Protein AF-G8QUA9-F1 (afdb_monomer)

pLDDT: mean 89.74, std 6.33, range [54.75, 95.0]

Nearest PDB structures (foldseek):
  1ffv-assembly1_B  TM=2.924E-01  e=6.449E+00  Hydrogenophaga pseudoflava

Solvent-accessible surface area (backbone atoms only — not comparable to full-atom values): 3910 Å² total; per-residue (Å²): 111,46,48,28,29,30,40,65,62,56,45,103,85,59,38,21,40,32,32,37,72,86,38,87,86,50,70,56,79,90,38,38,44,80,74,45,75,29,82,45,60,64,59,44,47,56,56,46,47,76,78,34,93,40,64,41,29,27,71,84,70,22,46,98,42,36,78,130

Organism: Sphaerochaeta pleomorpha (strain ATCC BAA-1885 / DSM 22778 / Grapes) (NCBI:txid158190)

Mean predicted aligned error: 3.53 Å

Sequence (68 aa):
MDNYCVDRTARENGMHIVHICSCRERPDLEEQDHLGPFATCQEALAKARTLYPKVNGCIHCCKPCHRN

Foldseek 3Di:
DFWKKWFQDAPPVREIEIATPPDPPDDDPVRIDTQGDDPAVVVSVVSVCVVGVHYFYDCPHRVVGHDD

Secondary structure (DSSP, 8-state):
-EEEEEESS--TTS-EEEEETT-TT---GGGEEEEEEESSHHHHHHHHHHH-SSEEE-TTT-GGG---

Radius of gyration: 10.25 Å; Cα contacts (8 Å, |Δi|>4): 133; chains: 1; bounding box: 24×25×24 Å

Structure (mmCIF, N/CA/C/O backbone):
data_AF-G8QUA9-F1
#
_entry.id   AF-G8QUA9-F1
#
loop_
_atom_site.group_PDB
_atom_site.id
_atom_site.type_symbol
_atom_site.label_atom_id
_atom_site.label_alt_id
_atom_site.label_comp_id
_atom_site.label_asym_id
_atom_site.label_entity_id
_atom_site.label_seq_id
_atom_site.pdbx_PDB_ins_code
_atom_site.Cartn_x
_atom_site.Cartn_y
_atom_site.Cartn_z
_atom_site.occupancy
_atom_sit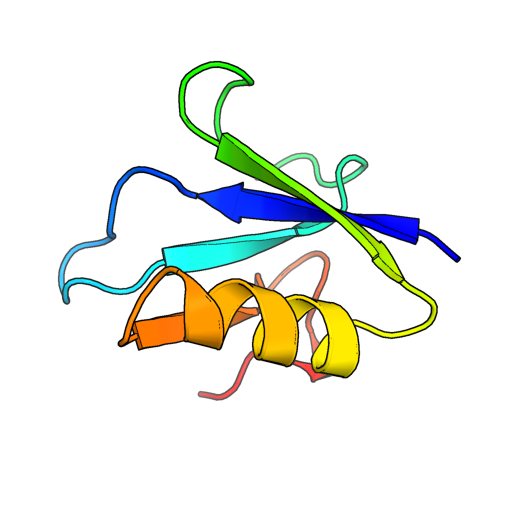e.B_iso_or_equiv
_atom_site.auth_seq_id
_atom_site.auth_comp_id
_atom_site.auth_asym_id
_atom_site.auth_atom_id
_atom_site.pdbx_PDB_model_num
ATOM 1 N N . MET A 1 1 ? 5.450 -11.770 -8.539 1.00 75.06 1 MET A N 1
ATOM 2 C CA . MET A 1 1 ? 4.292 -11.783 -7.626 1.00 75.06 1 MET A CA 1
ATOM 3 C C . MET A 1 1 ? 4.888 -11.685 -6.256 1.00 75.06 1 MET A C 1
ATOM 5 O O . MET A 1 1 ? 5.653 -12.563 -5.873 1.00 75.06 1 MET A O 1
ATOM 9 N N . ASP A 1 2 ? 4.599 -10.587 -5.588 1.00 89.06 2 ASP A N 1
ATOM 10 C CA . ASP A 1 2 ? 5.260 -10.195 -4.360 1.00 89.06 2 ASP A CA 1
ATOM 11 C C . ASP A 1 2 ? 4.200 -9.968 -3.295 1.00 89.06 2 ASP A C 1
ATOM 13 O O . ASP A 1 2 ? 3.080 -9.552 -3.597 1.00 89.06 2 ASP A O 1
ATOM 17 N N . ASN A 1 3 ? 4.534 -10.276 -2.046 1.00 93.38 3 ASN A N 1
ATOM 18 C CA . ASN A 1 3 ? 3.627 -10.016 -0.939 1.00 93.38 3 ASN A CA 1
ATOM 19 C C . ASN A 1 3 ? 3.695 -8.542 -0.570 1.00 93.38 3 ASN A C 1
ATOM 21 O O . ASN A 1 3 ? 4.771 -8.036 -0.249 1.00 93.38 3 ASN A O 1
ATOM 25 N N . TYR A 1 4 ? 2.541 -7.886 -0.562 1.00 94.94 4 TYR A N 1
ATOM 26 C CA . TYR A 1 4 ? 2.421 -6.500 -0.149 1.00 94.94 4 TYR A CA 1
ATOM 27 C C . TYR A 1 4 ? 1.737 -6.386 1.208 1.00 94.94 4 TYR A C 1
ATOM 29 O O . TYR A 1 4 ? 0.850 -7.164 1.572 1.00 94.94 4 TYR A O 1
ATOM 37 N N . CYS A 1 5 ? 2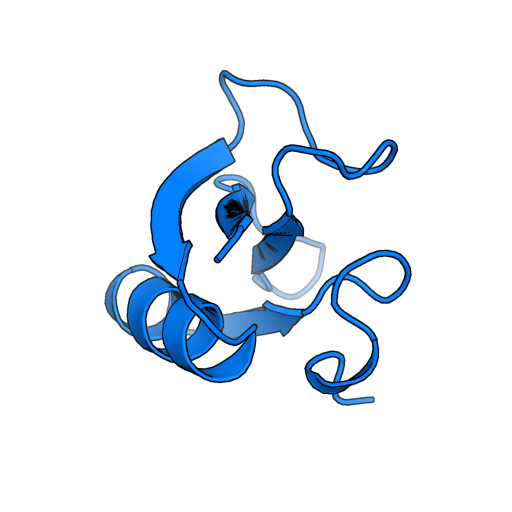.150 -5.369 1.943 1.00 94.69 5 CYS A N 1
ATOM 38 C CA . CYS A 1 5 ? 1.578 -4.943 3.204 1.00 94.69 5 CYS A CA 1
ATOM 39 C C . CYS A 1 5 ? 1.382 -3.427 3.182 1.00 94.69 5 CYS A C 1
ATOM 41 O O . CYS A 1 5 ? 1.994 -2.717 2.384 1.00 94.69 5 CYS A O 1
ATOM 43 N N . VAL A 1 6 ? 0.499 -2.932 4.034 1.00 94.69 6 VAL A N 1
ATOM 44 C CA . VAL A 1 6 ? 0.275 -1.503 4.241 1.00 94.69 6 VAL A CA 1
ATOM 45 C C . VAL A 1 6 ? 0.495 -1.174 5.705 1.00 94.69 6 VAL A C 1
ATOM 47 O O . VAL A 1 6 ? 0.112 -1.956 6.568 1.00 94.69 6 VAL A O 1
ATOM 50 N N . ASP A 1 7 ? 1.096 -0.028 5.989 1.00 93.44 7 ASP A N 1
ATOM 51 C CA . ASP A 1 7 ? 1.219 0.471 7.354 1.00 93.44 7 ASP A CA 1
ATOM 52 C C . ASP A 1 7 ? -0.179 0.647 7.956 1.00 93.44 7 ASP A C 1
ATOM 54 O O . ASP A 1 7 ? -1.034 1.321 7.377 1.00 93.44 7 ASP A O 1
ATOM 58 N N . ARG A 1 8 ? -0.414 0.073 9.133 1.00 92.19 8 ARG A N 1
ATOM 59 C CA . ARG A 1 8 ? -1.658 0.244 9.888 1.00 92.19 8 ARG A CA 1
ATOM 60 C C . ARG A 1 8 ? -1.719 1.617 10.548 1.00 92.19 8 ARG A C 1
ATOM 62 O O . ARG A 1 8 ? -2.792 2.213 10.643 1.00 92.19 8 ARG A O 1
ATOM 69 N N . THR A 1 9 ? -0.565 2.129 10.967 1.00 88.75 9 THR A N 1
ATOM 70 C CA . THR A 1 9 ? -0.412 3.464 11.546 1.00 88.75 9 THR A CA 1
ATOM 71 C C . THR A 1 9 ? -0.214 4.491 10.435 1.00 88.75 9 THR A C 1
ATOM 73 O O . THR A 1 9 ? 0.685 4.380 9.601 1.00 88.75 9 THR A O 1
ATOM 76 N N . 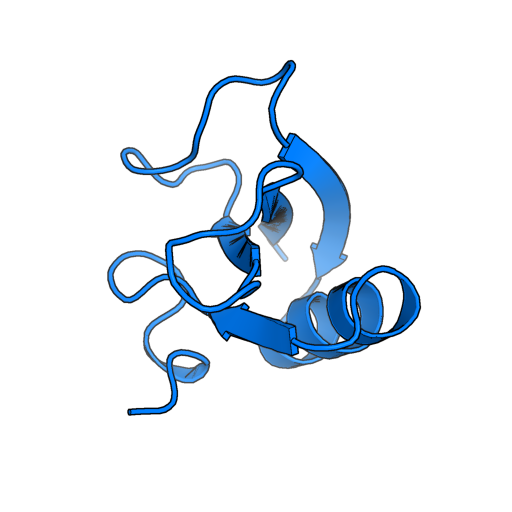ALA A 1 10 ? -1.062 5.516 10.419 1.00 87.94 10 ALA A N 1
ATOM 77 C CA . ALA A 1 10 ? -0.958 6.586 9.441 1.00 87.94 10 ALA A CA 1
ATOM 78 C C . ALA A 1 10 ? 0.220 7.526 9.762 1.00 87.94 10 ALA A C 1
ATOM 80 O O . ALA A 1 10 ? 0.470 7.852 10.921 1.00 87.94 10 ALA A O 1
ATOM 81 N N . ARG A 1 11 ? 0.921 8.008 8.731 1.00 83.50 11 ARG A N 1
ATOM 82 C CA . ARG A 1 11 ? 1.963 9.049 8.843 1.00 83.50 11 ARG A CA 1
ATOM 83 C C . ARG A 1 11 ? 1.336 10.427 9.113 1.00 83.50 11 ARG A C 1
ATOM 85 O O . ARG A 1 11 ? 0.114 10.553 9.113 1.00 83.50 11 ARG A O 1
ATOM 92 N N . GLU A 1 12 ? 2.157 11.472 9.263 1.00 76.62 12 GLU A N 1
ATOM 93 C CA . GLU A 1 12 ? 1.772 12.832 9.712 1.00 76.62 12 GLU A CA 1
ATOM 94 C C . GLU A 1 12 ? 0.547 13.463 9.006 1.00 76.62 12 GLU A C 1
ATOM 96 O O . GLU A 1 12 ? -0.127 14.305 9.586 1.00 76.62 12 GLU A O 1
ATOM 101 N N . ASN A 1 13 ? 0.183 13.012 7.798 1.00 81.31 13 ASN A N 1
A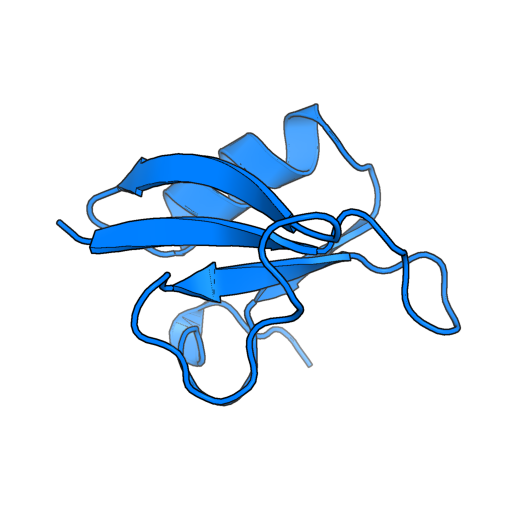TOM 102 C CA . ASN A 1 13 ? -0.970 13.510 7.029 1.00 81.31 13 ASN A CA 1
ATOM 103 C C . ASN A 1 13 ? -2.161 12.534 6.923 1.00 81.31 13 ASN A C 1
ATOM 105 O O . ASN A 1 13 ? -3.038 12.697 6.058 1.00 81.31 13 ASN A O 1
ATOM 109 N N . GLY A 1 14 ? -2.186 11.493 7.757 1.00 86.81 14 GLY A N 1
ATOM 110 C CA . GLY A 1 14 ? -3.155 10.402 7.653 1.00 86.81 14 GLY A C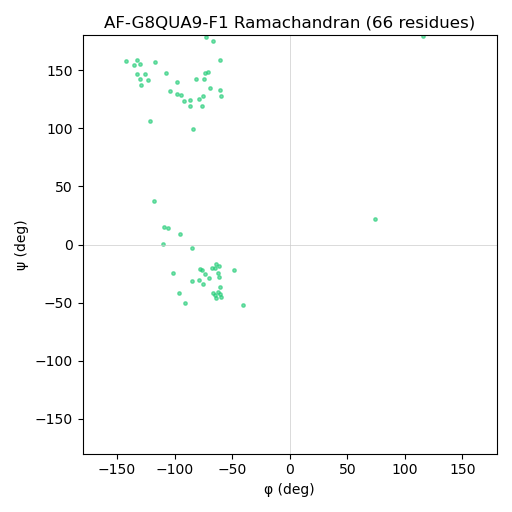A 1
ATOM 111 C C . GLY A 1 14 ? -2.865 9.458 6.479 1.00 86.81 14 GLY A C 1
ATOM 112 O O . GLY A 1 14 ? -3.779 8.820 5.970 1.00 86.81 14 GLY A O 1
ATOM 113 N N . MET A 1 15 ? -1.620 9.430 5.989 1.00 90.75 15 MET A N 1
ATOM 114 C CA . MET A 1 15 ? -1.208 8.639 4.826 1.00 90.75 15 MET A CA 1
ATOM 115 C C . MET A 1 15 ? -0.646 7.293 5.263 1.00 90.75 15 MET A C 1
ATOM 117 O O . MET A 1 15 ? 0.281 7.244 6.067 1.00 90.75 15 MET A O 1
ATOM 121 N N . HIS A 1 16 ? -1.159 6.220 4.678 1.00 93.94 16 HIS A N 1
ATOM 122 C CA . HIS A 1 16 ? -0.639 4.875 4.877 1.00 93.94 16 HIS A CA 1
ATOM 123 C C . HIS A 1 16 ? 0.296 4.501 3.728 1.00 93.94 16 HIS A C 1
ATOM 125 O O . HIS A 1 16 ? 0.030 4.824 2.565 1.00 93.94 16 HIS A O 1
ATOM 131 N N . ILE A 1 17 ? 1.404 3.838 4.042 1.00 93.00 17 ILE A N 1
ATOM 132 C CA . ILE A 1 17 ? 2.415 3.484 3.048 1.00 93.00 17 ILE A CA 1
ATOM 133 C C . ILE A 1 17 ? 2.302 2.002 2.718 1.00 93.00 17 ILE A C 1
ATOM 135 O O . ILE A 1 17 ? 2.200 1.163 3.602 1.00 93.00 17 ILE A O 1
ATOM 139 N N . VAL A 1 18 ? 2.293 1.675 1.429 1.00 94.75 18 VAL A N 1
ATOM 140 C CA . VAL A 1 18 ? 2.306 0.301 0.932 1.00 94.75 18 VAL A CA 1
ATOM 141 C C . VAL A 1 18 ? 3.746 -0.133 0.709 1.00 94.75 18 VAL A C 1
ATOM 143 O O . VAL A 1 18 ? 4.482 0.478 -0.075 1.00 94.75 18 VAL A O 1
ATOM 146 N N . HIS A 1 19 ? 4.123 -1.225 1.358 1.00 95.00 19 HIS A N 1
ATOM 147 C CA . HIS A 1 19 ? 5.435 -1.844 1.290 1.00 95.00 19 HIS A CA 1
ATOM 148 C C . HIS A 1 19 ? 5.342 -3.248 0.693 1.00 95.00 19 HIS A C 1
ATOM 150 O O . HIS A 1 19 ? 4.308 -3.911 0.739 1.00 95.00 19 HIS A O 1
ATOM 156 N N . ILE A 1 20 ? 6.455 -3.722 0.143 1.00 93.75 20 ILE A N 1
ATOM 157 C CA . ILE A 1 20 ? 6.650 -5.149 -0.111 1.00 93.75 20 ILE A CA 1
ATOM 158 C C . ILE A 1 20 ? 7.103 -5.785 1.208 1.00 93.75 20 ILE A C 1
ATOM 160 O O . ILE A 1 20 ? 7.902 -5.188 1.928 1.00 93.75 20 ILE A O 1
ATOM 164 N N . CYS A 1 21 ? 6.669 -7.002 1.530 1.00 89.62 21 CYS A N 1
ATOM 165 C CA . CYS A 1 21 ? 7.082 -7.691 2.757 1.00 89.62 21 CYS A CA 1
ATOM 166 C C . CYS A 1 21 ? 8.601 -7.946 2.836 1.00 89.62 21 CYS A C 1
ATOM 168 O O . CYS A 1 21 ? 9.124 -8.175 3.920 1.00 89.62 21 CYS A O 1
ATOM 170 N N . SER A 1 22 ? 9.321 -7.889 1.712 1.00 89.06 22 SER A N 1
ATOM 171 C CA . SER A 1 22 ? 10.789 -7.944 1.649 1.00 89.06 22 SER A CA 1
ATOM 172 C C . SER A 1 22 ? 11.472 -6.583 1.861 1.00 89.06 22 SER A C 1
ATOM 174 O O . SER A 1 22 ? 12.699 -6.501 1.877 1.00 89.06 22 SER A O 1
ATOM 176 N N . CYS A 1 23 ? 10.709 -5.497 2.016 1.00 90.94 23 CYS A N 1
ATOM 177 C CA . CYS A 1 23 ? 11.246 -4.166 2.265 1.00 90.94 23 CYS A CA 1
ATOM 178 C C . CYS A 1 23 ? 11.867 -4.081 3.662 1.00 90.94 23 CYS A C 1
ATOM 180 O O . CYS A 1 23 ? 11.262 -4.491 4.648 1.00 90.94 23 CYS A O 1
ATOM 182 N N . ARG A 1 24 ? 13.061 -3.490 3.748 1.00 88.31 24 ARG A N 1
ATOM 183 C CA . ARG A 1 24 ? 13.769 -3.257 5.015 1.00 88.31 24 ARG A CA 1
ATOM 184 C C . ARG A 1 24 ? 13.161 -2.128 5.853 1.00 88.31 24 ARG A C 1
ATOM 186 O O . ARG A 1 24 ? 13.315 -2.127 7.062 1.00 88.31 24 ARG A O 1
ATOM 193 N N . GLU A 1 25 ? 12.484 -1.197 5.192 1.00 86.44 25 GLU A N 1
ATOM 194 C CA . GLU A 1 25 ? 11.884 0.009 5.783 1.00 86.44 25 GLU A CA 1
ATOM 195 C C . GLU A 1 25 ? 10.402 -0.198 6.133 1.00 86.44 25 GLU A C 1
ATOM 197 O O . GLU A 1 25 ? 9.684 0.767 6.384 1.00 86.44 25 GLU A O 1
ATOM 202 N N . ARG A 1 26 ? 9.900 -1.438 6.056 1.00 88.38 26 ARG A N 1
ATOM 203 C CA . ARG A 1 26 ? 8.522 -1.734 6.459 1.00 88.38 26 ARG A CA 1
ATOM 204 C C . ARG A 1 26 ? 8.403 -1.629 7.986 1.00 88.38 26 ARG A C 1
ATOM 206 O O . ARG A 1 26 ? 9.371 -1.962 8.672 1.00 88.38 26 ARG A O 1
ATOM 213 N N . PRO A 1 27 ? 7.241 -1.226 8.514 1.00 87.06 27 PRO A N 1
ATOM 214 C CA . PRO A 1 27 ? 6.994 -1.240 9.951 1.00 87.06 27 PRO A CA 1
ATOM 215 C C . PRO A 1 27 ? 6.952 -2.675 10.494 1.00 87.06 27 PRO A C 1
ATOM 217 O O . PRO A 1 27 ? 7.017 -3.651 9.737 1.00 87.06 27 PRO A O 1
ATOM 220 N N . ASP A 1 28 ? 6.831 -2.808 11.810 1.00 90.25 28 ASP A N 1
ATOM 221 C CA . ASP A 1 28 ? 6.696 -4.099 12.477 1.00 90.25 28 ASP A CA 1
ATOM 222 C C . ASP A 1 28 ? 5.447 -4.867 12.025 1.00 90.25 28 ASP A C 1
ATOM 224 O O . ASP A 1 28 ? 4.496 -4.312 11.466 1.00 90.25 28 ASP A O 1
ATOM 228 N N . LEU A 1 29 ? 5.451 -6.189 12.221 1.00 87.56 29 LEU A N 1
ATOM 229 C CA . LEU A 1 29 ? 4.343 -7.057 11.796 1.00 87.56 29 LEU A CA 1
ATOM 230 C C . LEU A 1 29 ? 3.018 -6.700 12.483 1.00 87.56 29 LEU A C 1
ATOM 232 O O . LEU A 1 29 ? 1.960 -6.911 11.903 1.00 87.56 29 LEU A O 1
ATOM 236 N N . GLU A 1 30 ? 3.079 -6.138 13.689 1.00 89.06 30 GLU A N 1
ATOM 237 C CA . GLU A 1 30 ? 1.909 -5.689 14.452 1.00 89.06 30 GLU A CA 1
ATOM 238 C C . GLU A 1 30 ? 1.350 -4.345 13.946 1.00 89.06 30 GLU A C 1
ATOM 240 O O . GLU A 1 30 ? 0.172 -4.038 14.143 1.00 89.06 30 GLU A O 1
ATOM 245 N N . GLU A 1 31 ? 2.181 -3.568 13.246 1.00 90.44 31 GLU A N 1
ATOM 246 C CA . GLU A 1 31 ? 1.868 -2.245 12.701 1.00 90.44 31 GLU A CA 1
ATOM 247 C C . GLU A 1 31 ? 1.654 -2.258 11.179 1.00 90.44 31 GLU A C 1
ATOM 249 O O . GLU A 1 31 ? 1.625 -1.201 10.545 1.00 90.44 31 GLU A O 1
ATOM 254 N N . GLN A 1 32 ? 1.483 -3.437 10.573 1.00 92.69 32 GLN A N 1
ATOM 255 C CA . GLN A 1 32 ? 1.147 -3.575 9.157 1.00 92.69 32 GLN A CA 1
ATOM 256 C C . GLN A 1 32 ? -0.036 -4.509 8.938 1.00 92.69 32 GLN A C 1
ATOM 258 O O . GLN A 1 32 ? -0.149 -5.559 9.564 1.00 92.69 32 GLN A O 1
ATOM 263 N N . ASP A 1 33 ? -0.871 -4.162 7.971 1.00 93.12 33 ASP A N 1
ATOM 264 C CA . ASP A 1 33 ? -1.926 -5.023 7.466 1.00 93.12 33 ASP A CA 1
ATOM 265 C C . ASP A 1 33 ? -1.456 -5.721 6.188 1.00 93.12 33 ASP A C 1
ATOM 267 O O . ASP A 1 33 ? -0.933 -5.106 5.250 1.00 93.12 33 ASP A O 1
ATOM 271 N N . HIS A 1 34 ? -1.620 -7.043 6.144 1.00 93.88 34 HIS A N 1
ATOM 272 C CA . HIS A 1 34 ? -1.241 -7.835 4.980 1.00 93.88 34 HIS A CA 1
ATOM 273 C C . HIS A 1 34 ? -2.285 -7.664 3.873 1.00 93.88 34 HIS A C 1
ATOM 275 O O . HIS A 1 34 ? -3.457 -7.985 4.051 1.00 93.88 34 HIS A O 1
ATOM 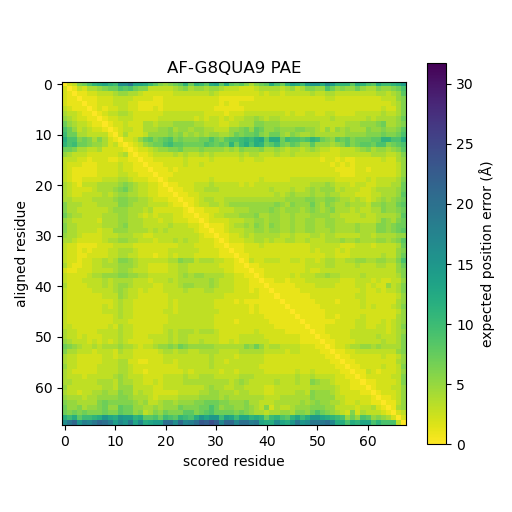281 N N . LEU A 1 35 ? -1.862 -7.149 2.716 1.00 93.06 35 LEU A N 1
ATOM 282 C CA . LEU A 1 35 ? -2.758 -6.924 1.578 1.00 93.06 35 LEU A CA 1
ATOM 283 C C . LEU A 1 35 ? -2.914 -8.187 0.726 1.00 93.06 35 LEU A C 1
ATOM 285 O O . LEU A 1 35 ? -3.963 -8.389 0.112 1.00 93.06 35 LEU A O 1
ATOM 289 N N . GLY A 1 36 ? -1.861 -9.006 0.676 1.00 92.00 36 GLY A N 1
ATOM 290 C CA . GLY A 1 36 ? -1.783 -10.227 -0.119 1.00 92.00 36 GLY A CA 1
ATOM 291 C C . GLY A 1 36 ? -0.717 -10.180 -1.222 1.00 92.00 36 GLY A C 1
ATOM 292 O O . GLY A 1 36 ? 0.011 -9.189 -1.360 1.00 92.00 36 GLY A O 1
ATOM 293 N N . PRO A 1 37 ? -0.586 -11.276 -1.988 1.00 94.25 37 PRO A N 1
ATOM 294 C CA . PRO A 1 37 ? 0.299 -11.343 -3.140 1.00 94.25 37 PRO A CA 1
ATOM 295 C C . PRO A 1 37 ? -0.294 -10.579 -4.328 1.00 94.25 37 PRO A C 1
ATOM 297 O O . PRO A 1 37 ? -1.420 -10.849 -4.743 1.00 94.25 37 PRO A O 1
ATOM 300 N N . PHE A 1 38 ? 0.484 -9.676 -4.920 1.00 94.12 38 PHE A N 1
ATOM 301 C CA . PHE A 1 38 ? 0.106 -8.960 -6.142 1.00 94.12 38 PHE A CA 1
ATOM 302 C C . PHE A 1 38 ? 1.219 -9.028 -7.185 1.00 94.12 38 PHE A C 1
ATOM 304 O O . PHE A 1 38 ? 2.391 -9.240 -6.861 1.00 94.12 38 PHE A O 1
ATOM 311 N N . ALA A 1 39 ? 0.863 -8.884 -8.462 1.00 91.12 39 ALA A N 1
ATOM 312 C CA . ALA A 1 39 ? 1.853 -8.810 -9.532 1.00 91.12 39 ALA A CA 1
ATOM 313 C C . ALA A 1 39 ? 2.486 -7.415 -9.606 1.00 91.12 39 ALA A C 1
ATOM 315 O O . ALA A 1 39 ? 3.652 -7.288 -9.976 1.00 91.12 39 ALA A O 1
ATOM 316 N N . THR A 1 40 ? 1.726 -6.386 -9.229 1.00 89.94 40 THR A N 1
ATOM 317 C CA . THR A 1 40 ? 2.149 -4.988 -9.277 1.00 89.94 40 THR A CA 1
ATOM 318 C C . THR A 1 40 ? 1.785 -4.231 -8.002 1.00 89.94 40 THR A C 1
ATOM 320 O O . THR A 1 40 ? 0.805 -4.526 -7.314 1.00 89.94 40 THR A O 1
ATOM 323 N N . CYS A 1 41 ? 2.541 -3.171 -7.715 1.00 91.88 41 CYS A N 1
ATOM 324 C CA . CYS A 1 41 ? 2.234 -2.282 -6.600 1.00 91.88 41 CYS A CA 1
ATOM 325 C C . CYS A 1 41 ? 0.938 -1.479 -6.822 1.00 91.88 41 CYS A C 1
ATOM 327 O O . CYS A 1 41 ? 0.352 -1.010 -5.847 1.00 91.88 41 CYS A O 1
ATOM 329 N N . GLN A 1 42 ? 0.463 -1.324 -8.069 1.00 92.06 42 GLN A N 1
ATOM 330 C CA . GLN A 1 42 ? -0.818 -0.667 -8.351 1.00 92.06 42 GLN A CA 1
ATOM 331 C C . GLN A 1 42 ? -1.996 -1.482 -7.819 1.00 92.06 42 GLN A C 1
ATOM 333 O O . GLN A 1 42 ? -2.912 -0.911 -7.230 1.00 92.06 42 GLN A O 1
ATOM 338 N N . GLU A 1 43 ? -1.965 -2.804 -7.987 1.00 93.88 43 GLU A N 1
ATOM 339 C CA . GLU A 1 43 ? -2.998 -3.695 -7.452 1.00 93.88 43 GLU A CA 1
ATOM 340 C C . GLU A 1 43 ? -2.994 -3.678 -5.919 1.00 93.88 43 GLU A C 1
ATOM 342 O O . GLU A 1 43 ? -4.047 -3.530 -5.294 1.00 93.88 43 GLU A O 1
ATOM 347 N N . ALA A 1 44 ? -1.802 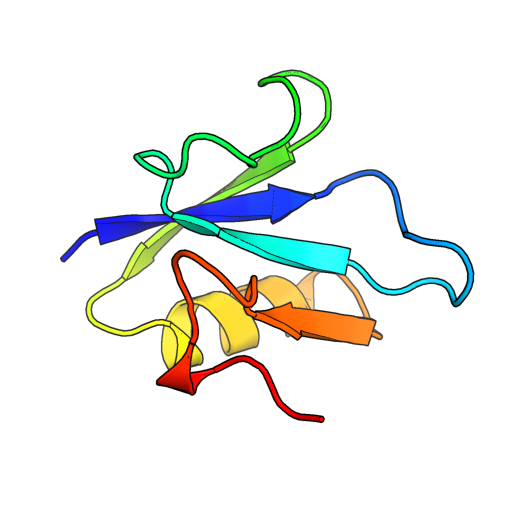-3.717 -5.313 1.00 94.19 44 ALA A N 1
ATOM 348 C CA . ALA A 1 44 ? -1.645 -3.578 -3.870 1.00 94.19 44 ALA A CA 1
ATOM 349 C C . ALA A 1 44 ? -2.192 -2.232 -3.363 1.00 94.19 44 ALA A C 1
ATOM 351 O O . ALA A 1 44 ? -2.945 -2.194 -2.392 1.00 94.19 44 ALA A O 1
ATOM 352 N N . LEU A 1 45 ? -1.889 -1.124 -4.049 1.00 93.19 45 LEU A N 1
ATOM 353 C CA . LEU A 1 45 ? -2.454 0.188 -3.728 1.00 93.19 45 LEU A CA 1
ATOM 354 C C . LEU A 1 45 ? -3.971 0.218 -3.877 1.00 93.19 45 LEU A C 1
ATOM 356 O O . LEU A 1 45 ? -4.636 0.816 -3.038 1.00 93.19 45 LEU A O 1
ATOM 360 N N . ALA A 1 46 ? -4.533 -0.399 -4.916 1.00 93.38 46 ALA A N 1
ATOM 361 C CA . ALA A 1 46 ? -5.979 -0.469 -5.093 1.00 93.38 46 ALA A CA 1
ATOM 362 C C . ALA A 1 46 ? -6.637 -1.200 -3.916 1.00 93.38 46 ALA A C 1
ATOM 364 O O . ALA A 1 46 ? -7.620 -0.705 -3.368 1.00 93.38 46 ALA A O 1
ATOM 365 N N . LYS A 1 47 ? -6.047 -2.312 -3.456 1.00 94.44 47 LYS A N 1
ATOM 366 C CA . LYS A 1 47 ? -6.502 -3.018 -2.252 1.00 94.44 47 LYS A CA 1
ATOM 367 C C . LYS A 1 47 ? -6.350 -2.155 -1.000 1.00 94.44 47 LYS A C 1
ATOM 369 O O . LYS A 1 47 ? -7.306 -2.028 -0.241 1.00 94.44 47 LYS A O 1
ATOM 374 N N . ALA A 1 48 ? -5.207 -1.500 -0.813 1.00 93.88 48 ALA A N 1
ATOM 375 C CA . ALA A 1 48 ? -4.974 -0.607 0.319 1.00 93.88 48 ALA A CA 1
ATOM 376 C C . ALA A 1 48 ? -5.973 0.565 0.348 1.00 93.88 48 ALA A C 1
ATOM 378 O O . ALA A 1 48 ? -6.460 0.914 1.418 1.00 93.88 48 ALA A O 1
ATOM 379 N N . ARG A 1 49 ? -6.359 1.112 -0.818 1.00 92.94 49 ARG A N 1
ATOM 380 C CA . ARG A 1 49 ? -7.388 2.166 -0.956 1.00 92.94 49 ARG A CA 1
ATOM 381 C C . ARG A 1 49 ? -8.774 1.733 -0.482 1.00 92.94 49 ARG A C 1
ATOM 383 O O . ARG A 1 49 ? -9.578 2.590 -0.134 1.00 92.94 49 ARG A O 1
ATOM 390 N N . THR A 1 50 ? -9.065 0.431 -0.480 1.00 93.69 50 THR A N 1
ATOM 391 C CA . THR A 1 50 ? -10.326 -0.088 0.080 1.00 93.69 50 THR A CA 1
ATOM 392 C C . THR A 1 50 ? -10.336 -0.113 1.607 1.00 93.69 50 THR A C 1
ATOM 394 O O . THR A 1 50 ? -11.411 -0.119 2.196 1.00 93.69 50 THR A O 1
ATOM 397 N N . LEU A 1 51 ? -9.157 -0.117 2.239 1.00 91.88 51 LEU A N 1
ATOM 398 C CA . LEU A 1 51 ? -8.993 -0.134 3.694 1.00 91.88 51 LEU A CA 1
ATOM 399 C C . LEU A 1 51 ? -8.783 1.278 4.246 1.00 91.88 51 LEU A C 1
ATOM 401 O O . LEU A 1 51 ? -9.366 1.644 5.263 1.00 91.88 51 LEU A O 1
ATOM 405 N N . TYR A 1 52 ? -7.979 2.079 3.547 1.00 91.81 52 TYR A N 1
ATOM 406 C CA . TYR A 1 52 ? -7.594 3.418 3.967 1.00 91.81 52 TYR A CA 1
ATOM 407 C C . TYR A 1 52 ? -7.820 4.435 2.844 1.00 91.81 52 TYR A C 1
ATOM 409 O O . TYR A 1 52 ? -7.440 4.194 1.698 1.00 91.81 52 TYR A O 1
ATOM 417 N N . PRO A 1 53 ? -8.369 5.622 3.151 1.00 88.12 53 PRO A N 1
ATOM 418 C CA . PRO A 1 53 ? -8.692 6.624 2.135 1.00 88.12 53 PRO A CA 1
ATOM 419 C C . PRO A 1 53 ? -7.445 7.268 1.507 1.00 88.12 53 PRO A C 1
ATOM 421 O O . PRO A 1 53 ? -7.476 7.693 0.350 1.00 88.12 53 PRO A O 1
ATOM 424 N N . LYS A 1 54 ? -6.337 7.345 2.254 1.00 91.31 54 LYS A N 1
ATOM 425 C CA . LYS A 1 54 ? -5.071 7.939 1.811 1.00 91.31 54 LYS A CA 1
ATOM 426 C C . LYS A 1 54 ? -3.958 6.905 1.885 1.00 91.31 54 LYS A C 1
ATOM 428 O O . LYS A 1 54 ? -3.464 6.595 2.965 1.00 91.31 54 LYS A O 1
ATOM 433 N N . VAL A 1 55 ? -3.535 6.417 0.724 1.00 93.25 55 VAL A N 1
ATOM 434 C CA . VAL A 1 55 ? -2.443 5.445 0.613 1.00 93.25 55 VAL A CA 1
ATOM 435 C C . VAL A 1 55 ? -1.453 5.849 -0.469 1.00 93.25 55 VAL A C 1
ATOM 437 O O . VAL A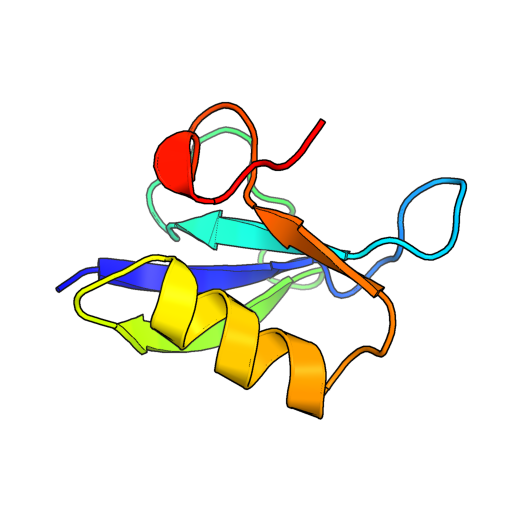 1 55 ? -1.845 6.417 -1.496 1.00 93.25 55 VAL A O 1
ATOM 440 N N . ASN A 1 56 ? -0.180 5.531 -0.258 1.00 93.06 56 ASN A N 1
ATOM 441 C CA . ASN A 1 56 ? 0.889 5.765 -1.225 1.00 93.06 56 ASN A CA 1
ATOM 442 C C . ASN A 1 56 ? 1.899 4.612 -1.212 1.00 93.06 56 ASN A C 1
ATOM 444 O O . ASN A 1 56 ? 1.976 3.867 -0.241 1.00 93.06 56 ASN A O 1
ATOM 448 N N . GLY A 1 57 ? 2.657 4.426 -2.289 1.00 92.75 57 GLY A N 1
ATOM 449 C CA . GLY A 1 57 ? 3.727 3.430 -2.316 1.00 92.75 57 GLY A CA 1
ATOM 450 C C . GLY A 1 57 ? 4.931 3.886 -1.494 1.00 92.75 57 GLY A C 1
ATOM 451 O O . GLY A 1 57 ? 5.242 5.072 -1.450 1.00 92.75 57 GLY A O 1
ATOM 452 N N . CYS A 1 58 ? 5.647 2.956 -0.869 1.00 92.69 58 CYS A N 1
ATOM 453 C CA . CYS A 1 58 ? 6.965 3.215 -0.298 1.00 92.69 58 CYS A CA 1
ATOM 454 C C . CYS A 1 58 ? 7.962 3.657 -1.384 1.00 92.69 58 CYS A C 1
ATOM 456 O O . CYS A 1 58 ? 8.103 2.993 -2.412 1.00 92.69 58 CYS A O 1
ATOM 458 N N . ILE A 1 59 ? 8.726 4.720 -1.127 1.00 90.69 59 ILE A N 1
ATOM 459 C CA . ILE A 1 59 ? 9.748 5.247 -2.048 1.00 90.69 59 ILE A CA 1
ATOM 460 C C . ILE A 1 59 ? 10.918 4.280 -2.295 1.00 90.69 59 ILE A C 1
ATOM 462 O O . ILE A 1 59 ? 11.623 4.400 -3.292 1.00 90.69 59 ILE A O 1
ATOM 466 N N . HIS A 1 60 ? 11.148 3.301 -1.418 1.00 89.44 60 HIS A N 1
ATOM 467 C CA . HIS A 1 60 ? 12.260 2.3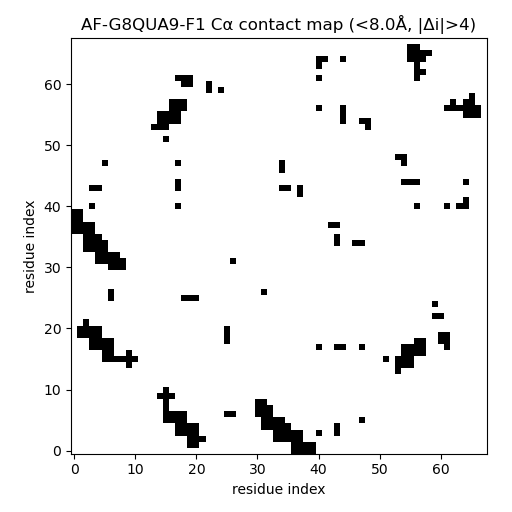59 -1.566 1.00 89.44 60 HIS A CA 1
ATOM 468 C C . HIS A 1 60 ? 11.865 1.106 -2.345 1.00 89.44 60 HIS A C 1
ATOM 470 O O . HIS A 1 60 ? 12.551 0.743 -3.301 1.00 89.44 60 HIS A O 1
ATOM 476 N N . CYS A 1 61 ? 10.762 0.461 -1.957 1.00 90.75 61 CYS A N 1
ATOM 477 C CA . CYS A 1 61 ? 10.334 -0.816 -2.535 1.00 90.75 61 CYS A CA 1
ATOM 478 C C . CYS A 1 61 ? 9.197 -0.682 -3.561 1.00 90.75 61 CYS A C 1
ATOM 480 O O . CYS A 1 61 ? 9.103 -1.488 -4.477 1.00 90.75 61 CYS A O 1
ATOM 482 N N . CYS A 1 62 ? 8.394 0.378 -3.486 1.00 89.75 62 CYS A N 1
ATOM 483 C CA . CYS A 1 62 ? 7.257 0.631 -4.370 1.00 89.75 62 CYS A CA 1
ATOM 484 C C . CYS A 1 62 ? 7.447 1.934 -5.168 1.00 89.75 62 CYS A C 1
ATOM 486 O O . CYS A 1 62 ? 6.476 2.646 -5.409 1.00 89.75 62 CYS A O 1
ATOM 488 N N . LYS A 1 63 ? 8.681 2.238 -5.609 1.00 87.12 63 LYS A N 1
ATOM 489 C CA . LYS A 1 63 ? 9.038 3.412 -6.439 1.00 87.12 63 LYS A CA 1
ATOM 490 C C . LYS A 1 63 ? 8.043 3.745 -7.558 1.00 87.12 63 LYS A C 1
ATOM 492 O O . LYS A 1 63 ? 7.601 4.887 -7.602 1.00 87.12 63 LYS A O 1
ATOM 497 N N . PRO A 1 64 ? 7.646 2.799 -8.436 1.00 85.31 64 PRO A N 1
ATOM 498 C CA . PRO A 1 64 ? 6.703 3.104 -9.521 1.00 85.31 64 PRO A CA 1
ATOM 499 C C . PRO A 1 64 ? 5.310 3.529 -9.030 1.00 85.31 64 PRO A C 1
ATOM 501 O O . PRO A 1 64 ? 4.533 4.108 -9.782 1.00 85.31 64 PRO A O 1
ATOM 504 N N . CYS A 1 65 ? 5.001 3.253 -7.766 1.00 86.25 65 CYS A N 1
ATOM 505 C CA . CYS A 1 65 ? 3.741 3.555 -7.105 1.00 86.25 65 CYS A CA 1
ATOM 506 C C . CYS A 1 65 ? 3.864 4.652 -6.040 1.00 86.25 65 CYS A C 1
ATOM 508 O O . CYS A 1 65 ? 2.872 4.985 -5.393 1.00 86.25 65 CYS A O 1
ATOM 510 N N . HIS A 1 66 ? 5.061 5.206 -5.850 1.00 85.38 66 HIS A N 1
ATOM 511 C CA . HIS A 1 66 ? 5.293 6.355 -4.996 1.00 85.38 66 HIS A CA 1
ATOM 512 C C . HIS A 1 66 ? 4.996 7.616 -5.809 1.00 85.38 66 HIS A C 1
ATOM 514 O O . HIS A 1 66 ? 5.804 8.042 -6.634 1.00 85.38 66 HIS A O 1
ATOM 520 N N . ARG A 1 67 ? 3.799 8.183 -5.628 1.00 69.62 67 ARG A N 1
ATOM 521 C CA . ARG A 1 67 ? 3.440 9.465 -6.246 1.00 69.62 67 ARG A CA 1
ATOM 522 C C . ARG A 1 67 ? 3.894 10.596 -5.327 1.00 69.62 67 ARG A C 1
ATOM 524 O O . ARG A 1 67 ? 3.442 10.650 -4.183 1.00 69.62 67 ARG A O 1
ATOM 531 N N . ASN A 1 68 ? 4.783 11.443 -5.838 1.00 54.75 68 ASN A N 1
ATOM 532 C CA . ASN A 1 68 ? 5.161 12.721 -5.236 1.00 54.75 68 ASN A CA 1
ATOM 533 C C . ASN A 1 68 ? 4.144 13.812 -5.587 1.00 54.75 68 ASN A C 1
ATOM 535 O O . ASN A 1 68 ? 3.503 13.687 -6.658 1.00 54.75 68 ASN A O 1
#